Protein AF-A0A244CM03-F1 (afdb_monomer)

Solvent-accessible surface area (backbone atoms only — not comparable to full-atom values): 3601 Å² total; per-residue (Å²): 125,76,42,55,37,39,39,68,61,54,51,51,55,35,54,76,69,70,44,52,63,58,53,48,11,62,66,26,73,47,54,48,70,55,45,55,46,27,68,70,69,22,53,36,44,63,67,56,49,50,30,48,21,61,58,69,76,52,57,66,82,77,45,47,110

Sequence (65 aa):
MEMQLNVKKLKQLRESKAWSQSQLADVAGISLRTVQRIEKSGVASPESVMSICSAYDIQTSDIIE

Organism: Pseudoalteromonas ulvae (NCBI:txid107327)

InterPro domains:
  IPR001387 Cro/C1-type, helix-turn-helix domain [PF01381] (10-62)
  IPR001387 Cro/C1-type, helix-turn-helix domain [PS50943] (10-63)
  IPR001387 Cro/C1-type, helix-turn-helix domain [SM00530] (9-63)
  IPR001387 Cro/C1-type, helix-turn-helix domain [cd00093] (8-63)
  IPR010982 Lambda repressor-like, DNA-binding domain superfamily [G3DSA:1.10.260.40] (4-65)
  IPR010982 Lambda repressor-like, DNA-binding domain superfamily [SSF47413] (7-64)

Foldseek 3Di:
DKFAWDLVVLVVLCVVVVHDLVRLCVLLVHDSVQSVCCNVPRIDDPSSLVSSCVSSVHDSVVTTD

Structure (mmCIF, N/CA/C/O backbone):
data_AF-A0A244CM03-F1
#
_entry.id   AF-A0A244CM03-F1
#
loop_
_atom_site.group_PDB
_atom_site.id
_atom_site.type_symbol
_atom_site.label_atom_id
_atom_site.label_alt_id
_atom_site.label_comp_id
_atom_site.label_asym_id
_atom_site.label_entity_id
_atom_site.label_seq_id
_atom_site.pdbx_PDB_ins_code
_atom_site.Cartn_x
_atom_site.Cartn_y
_atom_site.Cartn_z
_atom_site.occupancy
_atom_site.B_iso_or_equiv
_atom_site.auth_seq_id
_atom_site.auth_comp_id
_atom_site.auth_asym_id
_atom_site.auth_atom_id
_atom_s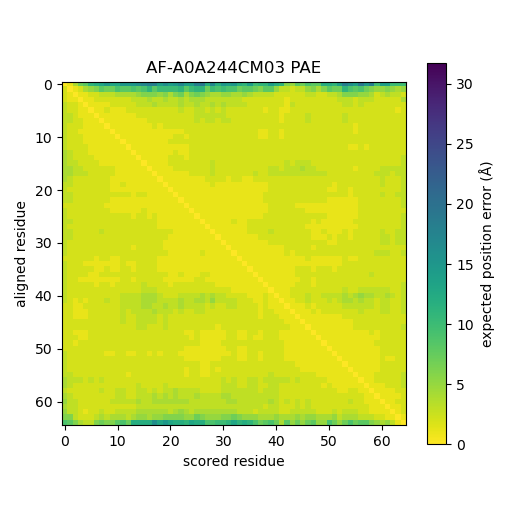ite.pdbx_PDB_model_num
ATOM 1 N N . MET A 1 1 ? -12.990 15.248 1.054 1.00 79.69 1 MET A N 1
ATOM 2 C CA . MET A 1 1 ? -13.083 14.315 2.196 1.00 79.69 1 MET A CA 1
ATOM 3 C C . MET A 1 1 ? -11.962 13.313 2.045 1.00 79.69 1 MET A C 1
ATOM 5 O O . MET A 1 1 ? -11.705 12.898 0.922 1.00 79.69 1 MET A O 1
ATOM 9 N N . GLU A 1 2 ? -11.271 12.989 3.128 1.00 89.50 2 GLU A N 1
ATOM 10 C CA . GLU A 1 2 ? -10.171 12.023 3.131 1.00 89.50 2 GLU A CA 1
ATOM 11 C C . GLU A 1 2 ? -10.545 10.842 4.025 1.00 89.50 2 GLU A C 1
ATOM 13 O O . GLU A 1 2 ? -11.353 10.984 4.942 1.00 89.50 2 GLU A O 1
ATOM 18 N N . MET A 1 3 ? -9.974 9.680 3.733 1.00 94.25 3 MET A N 1
ATOM 19 C CA . MET A 1 3 ? -10.170 8.440 4.472 1.00 94.25 3 MET A CA 1
ATOM 20 C C . MET A 1 3 ? -8.849 8.024 5.109 1.00 94.25 3 MET A C 1
ATOM 22 O O . MET A 1 3 ? -7.789 8.211 4.505 1.00 94.25 3 MET A O 1
ATOM 26 N N . GLN A 1 4 ? -8.928 7.458 6.312 1.00 96.19 4 GLN A N 1
ATOM 27 C CA . GLN A 1 4 ? -7.787 6.870 7.008 1.00 96.19 4 GLN A CA 1
ATOM 28 C C . GLN A 1 4 ? -7.765 5.362 6.787 1.00 96.19 4 GLN A C 1
ATOM 30 O O . GLN A 1 4 ? -8.781 4.689 6.941 1.00 96.19 4 GLN A O 1
ATOM 35 N N . LEU A 1 5 ? -6.612 4.844 6.377 1.00 95.62 5 LEU A N 1
ATOM 36 C CA . LEU A 1 5 ? -6.396 3.437 6.077 1.00 95.62 5 LEU A CA 1
ATOM 37 C C . LEU A 1 5 ? -5.422 2.844 7.078 1.00 95.62 5 LEU A C 1
ATOM 39 O O . LEU A 1 5 ? -4.390 3.436 7.406 1.00 95.62 5 LEU A O 1
ATOM 43 N N . ASN A 1 6 ? -5.670 1.587 7.419 1.00 96.56 6 ASN A N 1
ATOM 44 C CA . ASN A 1 6 ? -4.719 0.772 8.141 1.00 96.56 6 ASN A CA 1
ATOM 45 C C . ASN A 1 6 ? -3.516 0.442 7.239 1.00 96.56 6 ASN A C 1
ATOM 47 O O . ASN A 1 6 ? -3.509 -0.523 6.467 1.00 96.56 6 ASN A O 1
ATOM 51 N N . VAL A 1 7 ? -2.459 1.247 7.359 1.00 96.31 7 VAL A N 1
ATOM 52 C CA . VAL A 1 7 ? -1.225 1.120 6.564 1.00 96.31 7 VAL A CA 1
ATOM 53 C C . VAL A 1 7 ? -0.574 -0.254 6.722 1.00 96.31 7 VAL A C 1
ATOM 55 O O . VAL A 1 7 ? -0.022 -0.793 5.759 1.00 96.31 7 VAL A O 1
ATOM 58 N N . LYS A 1 8 ? -0.619 -0.837 7.927 1.00 96.50 8 LYS A N 1
ATOM 59 C CA . LYS A 1 8 ? -0.034 -2.161 8.179 1.00 96.50 8 LYS A CA 1
ATOM 60 C C . LYS A 1 8 ? -0.780 -3.229 7.387 1.00 96.50 8 LYS A C 1
ATOM 62 O O . LYS A 1 8 ? -0.138 -4.028 6.710 1.00 96.50 8 LYS A O 1
ATOM 67 N N . LYS A 1 9 ? -2.114 -3.195 7.413 1.00 96.25 9 LYS A N 1
ATOM 68 C CA . LYS A 1 9 ? -2.955 -4.126 6.655 1.00 96.25 9 LYS A CA 1
ATOM 69 C C . LYS A 1 9 ? -2.763 -3.963 5.147 1.00 96.25 9 LYS A C 1
ATOM 71 O O . LYS A 1 9 ? -2.614 -4.963 4.453 1.00 96.25 9 LYS A O 1
ATOM 76 N N . LEU A 1 10 ? -2.668 -2.728 4.646 1.00 96.56 10 LEU A N 1
ATOM 77 C CA . LEU A 1 10 ? -2.382 -2.467 3.230 1.00 96.56 10 LEU A CA 1
ATOM 78 C C . LEU A 1 10 ? -1.056 -3.101 2.778 1.00 96.56 10 LEU A C 1
ATOM 80 O O . LEU A 1 10 ? -1.011 -3.771 1.747 1.00 96.56 10 LEU A O 1
ATOM 84 N N . LYS A 1 11 ? 0.014 -2.935 3.566 1.00 96.88 11 LYS A N 1
ATOM 85 C CA . LYS A 1 11 ? 1.322 -3.538 3.263 1.00 96.88 11 LYS A CA 1
ATOM 86 C C . LYS A 1 11 ? 1.278 -5.062 3.314 1.00 96.88 11 LYS A C 1
ATOM 88 O O . LYS A 1 11 ? 1.823 -5.700 2.421 1.00 96.88 11 LYS A O 1
ATOM 93 N N . GLN A 1 12 ? 0.583 -5.634 4.297 1.00 96.88 12 GLN A N 1
ATOM 94 C CA . GLN A 1 12 ? 0.394 -7.083 4.401 1.00 96.88 12 GLN A CA 1
ATOM 95 C C . GLN A 1 12 ? -0.357 -7.653 3.195 1.00 96.88 12 GLN A C 1
ATOM 97 O O . GLN A 1 12 ? 0.064 -8.667 2.647 1.00 96.88 12 GLN A O 1
ATOM 102 N N . LEU A 1 13 ? -1.430 -6.997 2.743 1.00 96.56 13 LEU A N 1
ATOM 103 C CA . LEU A 1 13 ? -2.156 -7.395 1.534 1.00 96.56 13 LEU A CA 1
ATOM 104 C C . LEU A 1 13 ? -1.233 -7.379 0.311 1.00 96.56 13 LEU A C 1
ATOM 106 O O . LEU A 1 13 ? -1.169 -8.368 -0.422 1.00 96.56 13 LEU A O 1
ATOM 110 N N . ARG A 1 14 ? -0.454 -6.304 0.146 1.00 97.00 14 ARG A N 1
ATOM 111 C CA . ARG A 1 14 ? 0.513 -6.168 -0.948 1.00 97.00 14 ARG A CA 1
ATOM 112 C C . ARG A 1 14 ? 1.563 -7.280 -0.922 1.00 97.00 14 ARG A C 1
ATOM 114 O O . ARG A 1 14 ? 1.820 -7.915 -1.942 1.00 97.00 14 ARG A O 1
ATOM 121 N N . GLU A 1 15 ? 2.142 -7.545 0.243 1.00 96.75 15 GLU A N 1
ATOM 122 C CA . GLU A 1 15 ? 3.145 -8.595 0.438 1.00 96.75 15 GLU A CA 1
ATOM 123 C C . GLU A 1 15 ? 2.560 -9.999 0.240 1.00 96.75 15 GLU A C 1
ATOM 125 O O . GLU A 1 15 ? 3.202 -10.837 -0.387 1.00 96.75 15 GLU A O 1
ATOM 130 N N . SER A 1 16 ? 1.314 -10.243 0.665 1.00 96.94 16 SER A N 1
ATOM 131 C CA . SER A 1 16 ? 0.622 -11.526 0.462 1.00 96.94 16 SER A CA 1
ATOM 132 C C . SER A 1 16 ? 0.401 -11.873 -1.015 1.00 96.94 16 SER A C 1
ATOM 134 O O . SER A 1 16 ? 0.360 -13.046 -1.379 1.00 96.94 16 SER A O 1
ATOM 136 N N . LYS A 1 17 ? 0.296 -10.854 -1.877 1.00 96.06 17 LYS A N 1
ATOM 137 C CA . LYS A 1 17 ? 0.203 -10.991 -3.338 1.00 96.06 17 LYS A CA 1
ATOM 138 C C . LYS A 1 17 ? 1.569 -10.925 -4.033 1.00 96.06 17 LYS A C 1
ATOM 140 O O . LYS A 1 17 ? 1.622 -10.970 -5.258 1.00 96.06 17 LYS A O 1
ATOM 145 N N . ALA A 1 18 ? 2.659 -10.815 -3.268 1.00 97.62 18 ALA A N 1
ATOM 146 C CA . ALA A 1 18 ? 4.017 -10.586 -3.757 1.00 97.62 18 ALA A CA 1
ATOM 147 C C . ALA A 1 18 ? 4.136 -9.356 -4.678 1.00 97.62 18 ALA A C 1
ATOM 149 O O . ALA A 1 18 ? 4.934 -9.340 -5.615 1.00 97.62 18 ALA A O 1
ATOM 150 N N . TRP A 1 19 ? 3.339 -8.316 -4.415 1.00 98.06 19 TRP A N 1
ATOM 151 C CA . TRP A 1 19 ? 3.334 -7.097 -5.214 1.00 98.06 19 TRP A CA 1
ATOM 152 C C . TRP A 1 19 ? 4.375 -6.086 -4.731 1.00 98.06 19 TRP A C 1
ATOM 154 O O . TRP A 1 19 ? 4.534 -5.817 -3.537 1.00 98.06 19 TRP A O 1
ATOM 164 N N . SER A 1 20 ? 5.060 -5.443 -5.668 1.00 98.25 20 SER A N 1
ATOM 165 C CA . SER A 1 20 ? 5.748 -4.180 -5.424 1.00 98.25 20 SER A CA 1
ATOM 166 C C . SER A 1 20 ? 4.733 -3.034 -5.315 1.00 98.25 20 SER A C 1
ATOM 168 O O . SER A 1 20 ? 3.561 -3.164 -5.675 1.00 98.25 20 SER A O 1
ATOM 170 N N . GLN A 1 21 ? 5.175 -1.866 -4.844 1.00 98.31 21 GLN A N 1
ATOM 171 C CA . GLN A 1 21 ? 4.326 -0.669 -4.851 1.00 98.31 21 GLN A CA 1
ATOM 172 C C . GLN A 1 21 ? 3.905 -0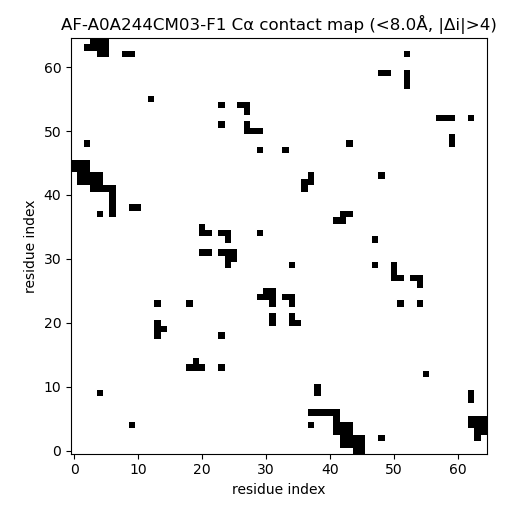.265 -6.272 1.00 98.31 21 GLN A C 1
ATOM 174 O O . GLN A 1 21 ? 2.803 0.248 -6.448 1.00 98.31 21 GLN A O 1
ATOM 179 N N . SER A 1 22 ? 4.758 -0.499 -7.279 1.00 98.38 22 SER A N 1
ATOM 180 C CA . SER A 1 22 ? 4.419 -0.221 -8.679 1.00 98.38 22 SER A CA 1
ATOM 181 C C . SER A 1 22 ? 3.369 -1.195 -9.197 1.00 98.38 22 SER A C 1
ATOM 183 O O . SER A 1 22 ? 2.409 -0.756 -9.806 1.00 98.38 22 SER A O 1
ATOM 185 N N . GLN A 1 23 ? 3.469 -2.482 -8.860 1.00 98.50 23 GLN A N 1
ATOM 186 C CA . GLN A 1 23 ? 2.454 -3.466 -9.242 1.00 98.50 23 GLN A CA 1
ATOM 187 C C . GLN A 1 23 ? 1.095 -3.159 -8.609 1.00 98.50 23 GLN A C 1
ATOM 189 O O . GLN A 1 23 ? 0.081 -3.230 -9.292 1.00 98.50 23 GLN A O 1
ATOM 194 N N . LEU A 1 24 ? 1.056 -2.753 -7.334 1.00 98.31 24 LEU A N 1
ATOM 195 C CA . LEU A 1 24 ? -0.196 -2.297 -6.723 1.00 98.31 24 LEU A CA 1
ATOM 196 C C . LEU A 1 24 ? -0.759 -1.065 -7.447 1.00 98.31 24 LEU A C 1
ATOM 198 O O . LEU A 1 24 ? -1.961 -0.989 -7.671 1.00 98.31 24 LEU A O 1
ATOM 202 N N . ALA A 1 25 ? 0.096 -0.111 -7.815 1.00 98.50 25 ALA A N 1
ATOM 203 C CA . ALA A 1 25 ? -0.314 1.076 -8.558 1.00 98.50 25 ALA A CA 1
ATOM 204 C C . ALA A 1 25 ? -0.936 0.705 -9.916 1.00 98.50 25 ALA A C 1
ATOM 206 O O . ALA A 1 25 ? -2.027 1.176 -10.236 1.00 98.50 25 ALA A O 1
ATOM 207 N N . ASP A 1 26 ? -0.286 -0.201 -10.649 1.00 98.38 26 ASP A N 1
ATOM 208 C CA . ASP A 1 26 ? -0.735 -0.678 -11.956 1.00 98.38 26 ASP A CA 1
ATOM 209 C C . ASP A 1 26 ? -2.081 -1.413 -11.856 1.00 98.38 26 ASP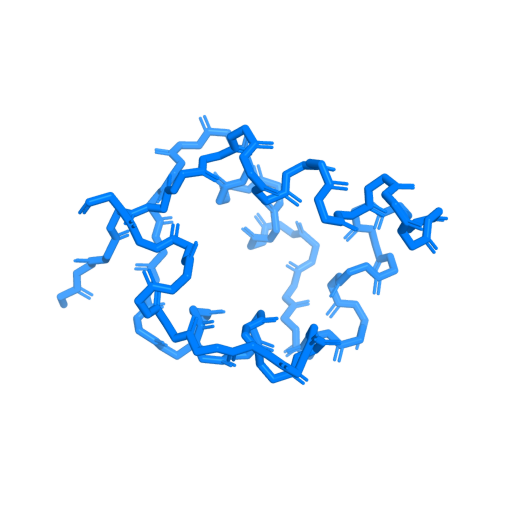 A C 1
ATOM 211 O O . ASP A 1 26 ? -3.009 -1.101 -12.599 1.00 98.38 26 ASP A O 1
ATOM 215 N N . VAL A 1 27 ? -2.223 -2.344 -10.903 1.00 97.88 27 VAL A N 1
ATOM 216 C CA . VAL A 1 27 ? -3.457 -3.135 -10.729 1.00 97.88 27 VAL A CA 1
ATOM 217 C C . VAL A 1 27 ? -4.612 -2.278 -10.198 1.00 97.88 27 VAL A C 1
ATOM 219 O O . VAL A 1 27 ? -5.748 -2.449 -10.628 1.00 97.88 27 VAL A O 1
ATOM 222 N N . ALA A 1 28 ? -4.343 -1.334 -9.291 1.00 97.56 28 ALA A N 1
ATOM 223 C CA . ALA A 1 28 ? -5.362 -0.428 -8.757 1.00 97.56 28 ALA A CA 1
ATOM 224 C C . ALA A 1 28 ? -5.684 0.755 -9.690 1.00 97.56 28 ALA A C 1
ATOM 226 O O . ALA A 1 28 ? -6.606 1.520 -9.406 1.00 97.56 28 ALA A O 1
ATOM 227 N N . GLY A 1 29 ? -4.940 0.938 -10.786 1.00 97.94 29 GLY A N 1
ATOM 228 C CA . GLY A 1 29 ? -5.150 2.045 -11.721 1.00 97.94 29 GLY A CA 1
ATOM 229 C C . GLY A 1 29 ? -4.881 3.425 -11.109 1.00 97.94 29 GLY A C 1
ATOM 230 O O . GLY A 1 29 ? -5.529 4.405 -11.475 1.00 97.94 29 GLY A O 1
ATOM 231 N N . ILE A 1 30 ? -3.943 3.519 -10.162 1.00 97.75 30 ILE A N 1
ATOM 232 C CA . ILE A 1 30 ? -3.544 4.772 -9.501 1.00 97.75 30 ILE A CA 1
ATOM 233 C C . ILE A 1 30 ? -2.043 5.008 -9.661 1.00 97.75 30 ILE A C 1
ATOM 235 O O . ILE A 1 30 ? -1.284 4.106 -9.983 1.00 97.75 30 ILE A O 1
ATOM 239 N N . SER A 1 31 ? -1.570 6.233 -9.422 1.00 98.19 31 SER A N 1
ATOM 240 C CA . SER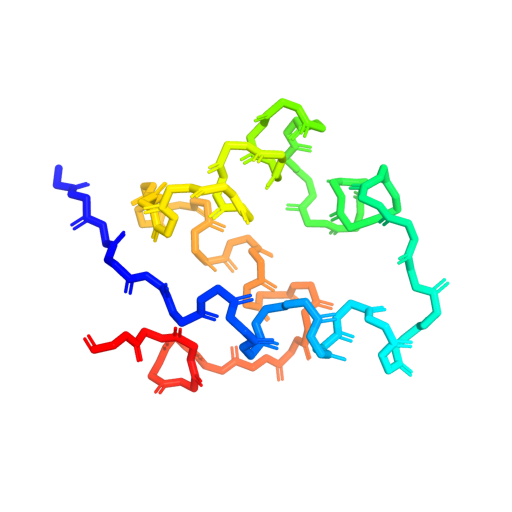 A 1 31 ? -0.136 6.514 -9.561 1.00 98.19 31 SER A CA 1
ATOM 241 C C . SER A 1 31 ? 0.704 5.830 -8.470 1.00 98.19 31 SER A C 1
ATOM 243 O O . SER A 1 31 ? 0.286 5.751 -7.310 1.00 98.19 31 SER A O 1
ATOM 245 N N . LEU A 1 32 ? 1.946 5.446 -8.793 1.00 98.38 32 LEU A N 1
ATOM 246 C CA . LEU A 1 32 ? 2.919 4.958 -7.801 1.00 98.38 32 LEU A CA 1
ATOM 247 C C . LEU A 1 32 ? 3.103 5.950 -6.641 1.00 98.38 32 LEU A C 1
ATOM 249 O O . LEU A 1 32 ? 3.173 5.551 -5.480 1.00 98.38 32 LEU A O 1
ATOM 253 N N . ARG A 1 33 ? 3.121 7.257 -6.935 1.00 97.88 33 ARG A N 1
ATOM 254 C CA . ARG A 1 33 ? 3.200 8.309 -5.911 1.00 97.88 33 ARG A CA 1
ATOM 255 C C . ARG A 1 33 ? 1.987 8.281 -4.975 1.00 97.88 33 ARG A C 1
ATOM 257 O O . ARG A 1 33 ? 2.146 8.545 -3.785 1.00 97.88 33 ARG A O 1
ATOM 264 N N . THR A 1 34 ? 0.800 7.951 -5.484 1.00 97.75 34 THR A N 1
ATOM 265 C CA . THR A 1 34 ? -0.411 7.775 -4.671 1.00 97.75 34 THR A CA 1
ATOM 266 C C . THR A 1 34 ? -0.237 6.599 -3.716 1.00 97.75 34 THR A C 1
ATOM 268 O O . THR A 1 34 ? -0.405 6.787 -2.515 1.00 97.75 34 THR A O 1
ATOM 271 N N . VAL A 1 35 ? 0.194 5.432 -4.209 1.00 97.94 35 VAL A N 1
ATOM 272 C CA . VAL A 1 35 ? 0.464 4.249 -3.368 1.00 97.94 35 VAL A CA 1
ATOM 273 C C . VAL A 1 35 ? 1.504 4.554 -2.292 1.00 97.94 35 VAL A C 1
ATOM 275 O O . VAL A 1 35 ? 1.257 4.322 -1.112 1.00 97.94 35 VAL A O 1
ATOM 278 N N . GLN A 1 36 ? 2.639 5.144 -2.672 1.00 98.12 36 GLN A N 1
ATOM 279 C CA . GLN A 1 36 ? 3.709 5.514 -1.740 1.00 98.12 36 GLN A CA 1
ATOM 280 C C . GLN A 1 36 ? 3.238 6.482 -0.655 1.00 98.12 36 GLN A C 1
ATOM 282 O O . GLN A 1 36 ? 3.616 6.341 0.508 1.00 98.12 36 GLN A O 1
ATOM 287 N N . ARG A 1 37 ? 2.417 7.473 -1.023 1.00 97.44 37 ARG A N 1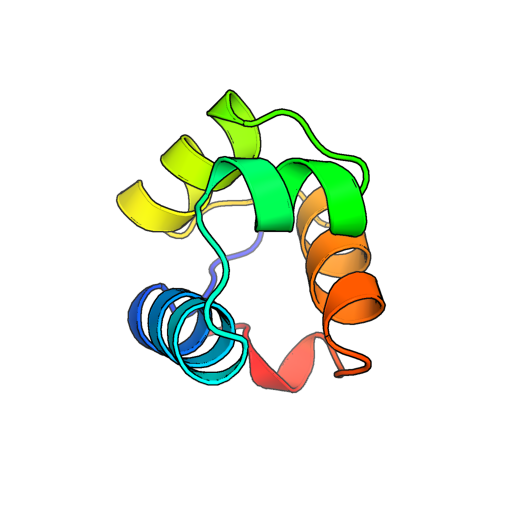
ATOM 288 C CA . ARG A 1 37 ? 1.847 8.426 -0.069 1.00 97.44 37 ARG A CA 1
ATOM 289 C C . ARG A 1 37 ? 0.898 7.720 0.896 1.00 97.44 37 ARG A C 1
ATOM 291 O O . ARG A 1 37 ? 1.052 7.907 2.096 1.00 97.44 37 ARG A O 1
ATOM 298 N N . ILE A 1 38 ? -0.012 6.881 0.398 1.00 96.75 38 ILE A N 1
ATOM 299 C CA . ILE A 1 38 ? -0.970 6.132 1.227 1.00 96.75 38 ILE A CA 1
ATOM 300 C C . ILE A 1 38 ? -0.233 5.180 2.179 1.00 96.75 38 ILE A C 1
ATOM 302 O O . ILE A 1 38 ? -0.498 5.191 3.375 1.00 96.75 38 ILE A O 1
ATOM 306 N N . GLU A 1 39 ? 0.766 4.431 1.704 1.00 96.19 39 GLU A N 1
ATOM 307 C CA . GLU A 1 39 ? 1.575 3.537 2.548 1.00 96.19 39 GLU A CA 1
ATOM 308 C C . GLU A 1 39 ? 2.487 4.264 3.557 1.00 96.19 39 GLU A C 1
ATOM 310 O O . GLU A 1 39 ? 3.089 3.620 4.428 1.00 96.19 39 GLU A O 1
ATOM 315 N N . LYS A 1 40 ? 2.633 5.588 3.429 1.00 96.31 40 LYS A N 1
ATOM 316 C CA . LYS A 1 40 ? 3.399 6.431 4.352 1.00 96.31 40 LYS A CA 1
ATOM 317 C C . LYS A 1 40 ? 2.504 7.159 5.351 1.00 96.31 40 LYS A C 1
ATOM 319 O O . LYS A 1 40 ? 2.858 7.209 6.523 1.00 96.31 40 LYS A O 1
ATOM 324 N N . SER A 1 41 ? 1.404 7.757 4.894 1.00 95.62 41 SER A N 1
ATOM 325 C CA . SER A 1 41 ? 0.555 8.627 5.716 1.00 95.62 41 SER A CA 1
ATOM 326 C C . SER A 1 41 ? -0.767 7.998 6.141 1.00 95.62 41 SER A C 1
ATOM 328 O O . SER A 1 41 ? -1.419 8.567 7.002 1.00 95.62 41 SER A O 1
ATOM 330 N N . GLY A 1 42 ? -1.199 6.893 5.525 1.00 95.00 42 GLY A N 1
ATOM 331 C CA . GLY A 1 42 ? -2.519 6.289 5.757 1.00 95.00 42 GLY A CA 1
ATOM 332 C C . GLY A 1 42 ? -3.688 7.059 5.145 1.00 95.00 42 GLY A C 1
ATOM 333 O O . GLY A 1 42 ? -4.803 6.562 5.133 1.00 95.00 42 GLY A O 1
ATOM 334 N N . VAL A 1 43 ? -3.443 8.239 4.573 1.00 95.75 43 VAL A N 1
ATOM 335 C CA . VAL A 1 43 ? -4.500 9.139 4.090 1.00 95.75 43 VAL A CA 1
ATOM 336 C C . VAL A 1 43 ? -4.740 8.955 2.596 1.00 95.75 43 VAL A C 1
ATOM 338 O O . VAL A 1 43 ? -3.816 9.129 1.794 1.00 95.75 43 VAL A O 1
ATOM 341 N N . ALA A 1 44 ? -5.980 8.698 2.188 1.00 96.50 44 ALA A N 1
ATOM 342 C CA . ALA A 1 44 ? -6.358 8.567 0.780 1.00 96.50 44 ALA A CA 1
ATOM 343 C C . ALA A 1 44 ? -7.683 9.271 0.458 1.00 96.50 44 ALA A C 1
ATOM 345 O O . ALA A 1 44 ? -8.502 9.513 1.341 1.00 96.50 44 ALA A O 1
ATOM 346 N N . SER A 1 45 ? -7.909 9.579 -0.822 1.00 96.44 45 SER A N 1
ATOM 347 C CA . SER A 1 45 ? -9.242 9.981 -1.280 1.00 96.44 45 SER 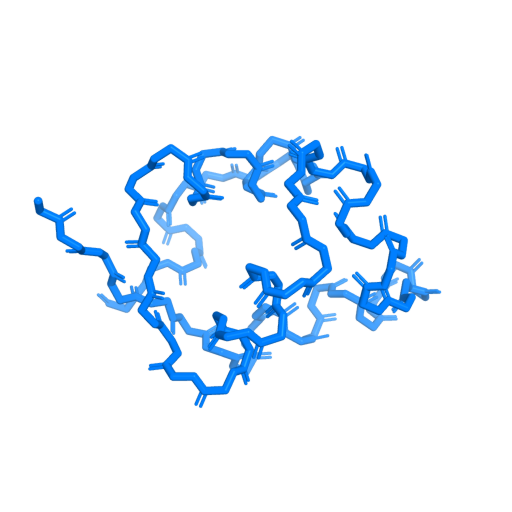A CA 1
ATOM 348 C C . SER A 1 45 ? -10.155 8.750 -1.379 1.00 96.44 45 SER A C 1
ATOM 350 O O . SER A 1 45 ? -9.638 7.652 -1.610 1.00 96.44 45 SER A O 1
ATOM 352 N N . PRO A 1 46 ? -11.486 8.900 -1.266 1.00 95.88 46 PRO A N 1
ATOM 353 C CA . PRO A 1 46 ? -12.423 7.789 -1.423 1.00 95.88 46 PRO A CA 1
ATOM 354 C C . PRO A 1 46 ? -12.257 7.006 -2.725 1.00 95.88 46 PRO A C 1
ATOM 356 O O . PRO A 1 46 ? -12.333 5.781 -2.722 1.00 95.88 46 PRO A O 1
ATOM 359 N N . GLU A 1 47 ? -11.941 7.69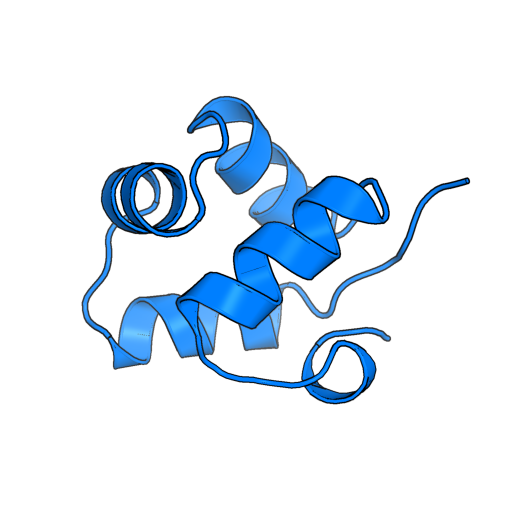2 -3.821 1.00 96.38 47 GLU A N 1
ATOM 360 C CA . GLU A 1 47 ? -11.688 7.078 -5.125 1.00 96.38 47 GLU A CA 1
ATOM 361 C C . GLU A 1 47 ? -10.444 6.187 -5.074 1.00 96.38 47 GLU A C 1
ATOM 363 O O . GLU A 1 47 ? -10.473 5.053 -5.539 1.00 96.38 47 GLU A O 1
ATOM 368 N N . SER A 1 48 ? -9.369 6.658 -4.432 1.00 96.88 48 SER A N 1
ATOM 369 C CA . SER A 1 48 ? -8.148 5.862 -4.259 1.00 96.88 48 SER A CA 1
ATOM 370 C C . SER A 1 48 ? -8.393 4.639 -3.370 1.00 96.88 48 SER A C 1
ATOM 372 O O . SER A 1 48 ? -7.849 3.570 -3.642 1.00 96.88 48 SER A O 1
ATOM 374 N N . VAL A 1 49 ? -9.216 4.773 -2.321 1.00 96.75 49 VAL A N 1
ATOM 375 C CA . VAL A 1 49 ? -9.605 3.634 -1.471 1.00 96.75 49 VAL A CA 1
ATOM 376 C C . VAL A 1 49 ? -10.392 2.615 -2.276 1.00 96.75 49 VAL A C 1
ATOM 378 O O . VAL A 1 49 ? -10.077 1.430 -2.214 1.00 96.75 49 VAL A O 1
ATOM 381 N N . MET A 1 50 ? -11.366 3.065 -3.064 1.00 96.88 50 MET A N 1
ATOM 382 C CA . MET A 1 50 ? -12.187 2.193 -3.898 1.00 96.88 50 MET A CA 1
ATOM 383 C C . MET A 1 50 ? -11.348 1.457 -4.951 1.00 96.88 50 MET A C 1
ATOM 385 O O . MET A 1 50 ? -11.481 0.245 -5.085 1.00 96.88 50 MET A O 1
ATOM 389 N N . SER A 1 51 ? -10.424 2.154 -5.618 1.00 97.75 51 SER A N 1
ATOM 390 C CA . SER A 1 51 ? -9.446 1.561 -6.538 1.00 97.75 51 SER A CA 1
ATOM 391 C C . SER A 1 51 ? -8.606 0.462 -5.883 1.00 97.75 51 SER A C 1
ATOM 393 O O . SER A 1 51 ? -8.469 -0.630 -6.430 1.00 97.75 51 SER A O 1
ATOM 395 N N . ILE A 1 52 ? -8.066 0.723 -4.688 1.00 97.06 52 ILE A N 1
ATOM 396 C CA . ILE A 1 52 ? -7.273 -0.262 -3.940 1.00 97.06 52 ILE A CA 1
ATOM 397 C C . ILE A 1 52 ? -8.140 -1.456 -3.525 1.00 97.06 52 ILE A C 1
ATOM 399 O O . ILE A 1 52 ? -7.719 -2.598 -3.681 1.00 97.06 52 ILE A O 1
ATOM 403 N N . CYS A 1 53 ? -9.351 -1.212 -3.023 1.00 97.06 53 CYS A N 1
ATOM 404 C CA . C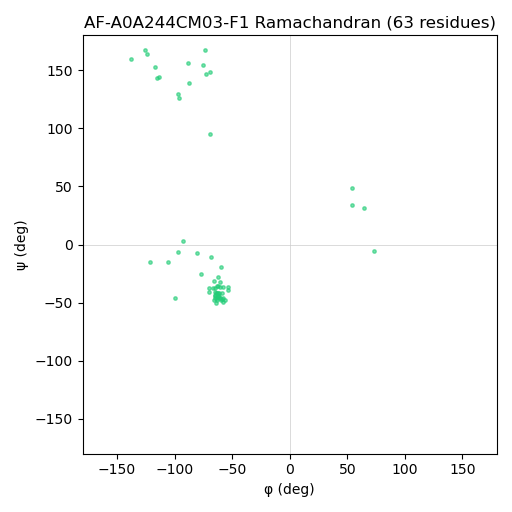YS A 1 53 ? -10.273 -2.272 -2.619 1.00 97.06 53 CYS A CA 1
ATOM 405 C C . CYS A 1 53 ? -10.662 -3.159 -3.809 1.00 97.06 53 CYS A C 1
ATOM 407 O O . CYS A 1 53 ? -10.622 -4.380 -3.695 1.00 97.06 53 CYS A O 1
ATOM 409 N N . SER A 1 54 ? -10.921 -2.556 -4.973 1.00 97.19 54 SER A N 1
ATOM 410 C CA . SER A 1 54 ? -11.204 -3.282 -6.213 1.00 97.19 54 SER A CA 1
ATOM 411 C C . SER A 1 54 ? -10.019 -4.129 -6.684 1.00 97.19 54 SER A C 1
ATOM 413 O O . SER A 1 54 ? -10.238 -5.221 -7.199 1.00 97.19 54 SER A O 1
ATOM 415 N N . ALA A 1 55 ? -8.777 -3.667 -6.505 1.00 96.94 55 ALA A N 1
ATOM 416 C CA . ALA A 1 55 ? -7.582 -4.441 -6.856 1.00 96.94 55 ALA A CA 1
ATOM 417 C C . ALA A 1 55 ? -7.416 -5.706 -5.998 1.00 96.94 55 ALA A C 1
ATOM 419 O O . ALA A 1 55 ? -6.869 -6.706 -6.463 1.00 96.94 55 ALA A O 1
ATOM 420 N N . TYR A 1 56 ? -7.871 -5.659 -4.744 1.00 96.00 56 TYR A N 1
ATOM 421 C CA . TYR A 1 56 ? -7.795 -6.781 -3.808 1.00 96.00 56 TYR A CA 1
ATOM 422 C C . TYR A 1 56 ? -9.080 -7.608 -3.716 1.00 96.00 56 TYR A C 1
ATOM 424 O O . TYR A 1 56 ? -9.047 -8.644 -3.056 1.00 96.00 56 TYR A O 1
ATOM 432 N N . ASP A 1 57 ? -10.162 -7.179 -4.372 1.00 96.25 57 ASP A N 1
ATOM 433 C CA . ASP A 1 57 ? -11.505 -7.758 -4.245 1.00 96.25 57 ASP A CA 1
ATOM 434 C C . ASP A 1 57 ? -11.984 -7.806 -2.778 1.00 96.25 57 ASP A C 1
ATOM 436 O O . ASP A 1 57 ? -12.4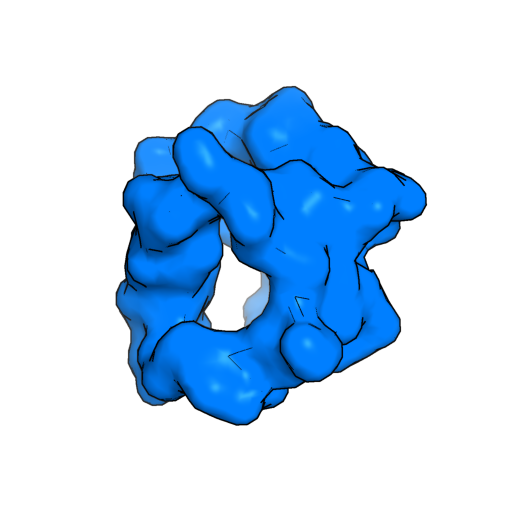07 -8.835 -2.256 1.00 96.25 57 ASP A O 1
ATOM 440 N N . ILE A 1 58 ? -11.842 -6.674 -2.077 1.00 95.88 58 ILE A N 1
ATOM 441 C CA . ILE A 1 58 ? -12.241 -6.496 -0.670 1.00 95.88 58 ILE A CA 1
ATOM 442 C C . ILE A 1 58 ? -13.177 -5.300 -0.509 1.00 95.88 58 ILE A C 1
ATOM 444 O O . ILE A 1 58 ? -13.283 -4.452 -1.395 1.00 95.88 58 ILE A O 1
ATOM 448 N N . GLN A 1 59 ? -13.817 -5.189 0.653 1.00 96.06 59 GLN A N 1
ATOM 449 C CA . GLN A 1 59 ? -14.644 -4.039 0.992 1.00 96.06 59 GLN A CA 1
ATOM 450 C C . GLN A 1 59 ? -13.817 -2.937 1.653 1.00 96.06 59 GLN A C 1
ATOM 452 O O . GLN A 1 59 ? -12.788 -3.171 2.287 1.00 96.06 59 GLN A O 1
ATOM 457 N N . THR A 1 60 ? -14.306 -1.701 1.573 1.00 93.69 60 THR A N 1
ATOM 458 C CA . THR A 1 60 ? -13.646 -0.555 2.210 1.00 93.69 60 THR A CA 1
ATOM 459 C C . THR A 1 60 ? -13.550 -0.720 3.732 1.00 93.69 60 THR A C 1
ATOM 461 O O . THR A 1 60 ? -12.516 -0.407 4.321 1.00 93.69 60 THR A O 1
ATOM 464 N N . SER A 1 61 ? -14.567 -1.318 4.363 1.00 94.19 61 SER A N 1
ATOM 465 C CA . SER A 1 61 ? -14.578 -1.674 5.789 1.00 94.19 61 SER A CA 1
ATOM 466 C C . SER A 1 61 ? -13.460 -2.632 6.201 1.00 94.19 61 SER A C 1
ATOM 468 O O . SER A 1 61 ? -13.145 -2.720 7.383 1.00 94.19 61 SER A O 1
ATOM 470 N N . ASP A 1 62 ? -12.851 -3.350 5.254 1.00 93.94 62 ASP A N 1
ATOM 471 C CA . ASP A 1 62 ? -11.746 -4.248 5.563 1.00 93.94 62 ASP A CA 1
ATOM 472 C C . ASP A 1 62 ? -10.439 -3.488 5.786 1.00 93.94 62 ASP A C 1
ATOM 474 O O . ASP A 1 62 ? -9.562 -4.007 6.468 1.00 93.94 62 ASP A O 1
ATOM 478 N N . ILE A 1 63 ? -10.258 -2.289 5.227 1.00 93.19 63 ILE A N 1
ATOM 479 C CA . ILE A 1 63 ? -8.956 -1.598 5.231 1.00 93.19 63 ILE A CA 1
ATOM 480 C C . ILE A 1 63 ? -8.967 -0.222 5.903 1.00 93.19 63 ILE A C 1
ATOM 482 O O . ILE A 1 63 ? -7.898 0.308 6.207 1.00 93.19 63 ILE A O 1
ATOM 486 N N . ILE A 1 64 ? -10.145 0.350 6.143 1.00 90.62 64 ILE A N 1
ATOM 487 C CA . ILE A 1 64 ? -10.315 1.608 6.881 1.00 90.62 64 ILE A CA 1
ATOM 488 C C . ILE A 1 64 ? -10.049 1.386 8.382 1.00 90.62 64 ILE A C 1
ATOM 490 O O . ILE A 1 64 ? -10.323 0.303 8.899 1.00 90.62 64 ILE A O 1
ATOM 494 N N . GLU A 1 65 ? -9.497 2.402 9.056 1.00 81.19 65 GLU A N 1
ATOM 495 C CA . GLU A 1 65 ? -9.433 2.485 10.531 1.00 81.19 65 GLU A CA 1
ATOM 496 C C . GLU A 1 65 ? -10.697 3.090 11.154 1.00 81.19 65 GLU A C 1
ATOM 498 O O . GLU A 1 65 ? -11.228 4.077 10.594 1.00 81.19 65 GLU A O 1
#

Nearest PDB structures (foldseek):
  1r69-assembly1_A  TM=8.765E-01  e=2.295E-03  Phage 434
  2cro-assembly1_A  TM=8.340E-01  e=1.662E-03  Phage 434
  4pu8-assembly1_B  TM=8.771E-01  e=3.843E-03  Shewanella oneidensis MR-1
  1r63-assembly1_A  TM=8.833E-01  e=4.974E-03  Phage 434
  1pra-assembly1_A  TM=8.826E-01  e=4.663E-03  Phage 434

Secondary structure (DSSP, 8-state):
--EEB-HHHHHHHHHHTT--HHHHHHHHTS-HHHHHHHHHH-EE-HHHHHHHHHHHT--GGGTB-

Radius of gyration: 10.12 Å; Cα contacts (8 Å, |Δi|>4): 82; chains: 1; bounding box: 20×26×22 Å

pLDDT: mean 96.06, std 3.25, range [79.69, 98.5]

Mean predicted aligned error: 2.24 Å